Protein AF-A0A965Q8Z8-F1 (afdb_monomer)

Foldseek 3Di:
DDDDDDPDDDDPLPDQADPQCVLPDQPAAAQAPVSCVVSVHPAFQEEEEELADDDCDCLKPSNVVQVSNVSSNTRYHYQYNFDPVDCVSVCRRHDHNHYYHYDHIPDDPVD

Solvent-accessible surface area (backbone atoms only — not comparable to full-atom values): 6785 Å² total; per-residue (Å²): 138,85,84,77,82,77,76,80,79,76,58,79,90,71,55,83,57,40,83,53,41,81,70,62,79,68,97,59,69,32,65,44,56,68,52,26,55,75,65,71,42,96,58,28,35,32,32,37,38,26,64,31,85,84,52,94,39,82,92,27,62,66,36,42,51,45,53,53,44,35,73,44,7,43,44,48,29,39,43,52,53,55,60,80,94,47,71,64,57,74,42,59,65,52,74,41,77,72,45,78,47,81,45,64,50,83,64,63,89,92,110

pLDDT: mean 91.19, std 11.9, range [45.19, 98.75]

Structure (mmCIF, N/CA/C/O backbone):
data_AF-A0A965Q8Z8-F1
#
_entry.id   AF-A0A965Q8Z8-F1
#
loop_
_atom_site.group_PDB
_atom_site.id
_atom_site.type_symbol
_atom_site.label_atom_id
_atom_site.label_alt_id
_atom_site.label_comp_id
_atom_site.label_asym_id
_atom_site.label_entity_id
_atom_site.label_seq_id
_atom_site.pdbx_PDB_ins_code
_atom_site.Cartn_x
_atom_site.Cartn_y
_atom_site.Cartn_z
_atom_site.occupancy
_atom_site.B_iso_or_equiv
_atom_site.auth_seq_id
_atom_site.auth_comp_id
_atom_site.auth_asym_id
_atom_site.auth_atom_id
_atom_site.pdbx_PDB_model_num
ATOM 1 N N . MET A 1 1 ? 1.467 32.221 36.521 1.00 48.62 1 MET A N 1
ATOM 2 C CA . MET A 1 1 ? 0.994 30.821 36.492 1.00 48.62 1 MET A CA 1
ATOM 3 C C . MET A 1 1 ? 0.399 30.568 35.115 1.00 48.62 1 MET A C 1
ATOM 5 O O . MET A 1 1 ? -0.675 31.082 34.843 1.00 48.62 1 MET A O 1
ATOM 9 N N . GLN A 1 2 ? 1.125 29.902 34.215 1.00 45.19 2 GLN A N 1
ATOM 10 C CA . GLN A 1 2 ? 0.601 29.508 32.902 1.00 45.19 2 GLN A CA 1
ATOM 11 C C . GLN A 1 2 ? 0.147 28.052 32.985 1.00 45.19 2 GLN A C 1
ATOM 13 O O . GLN A 1 2 ? 0.962 27.151 33.148 1.00 45.19 2 GLN A O 1
ATOM 18 N N . THR A 1 3 ? -1.162 27.842 32.912 1.00 52.41 3 THR A N 1
ATOM 19 C CA . THR A 1 3 ? -1.792 26.529 32.789 1.00 52.41 3 THR A CA 1
ATOM 20 C C . THR A 1 3 ? -1.740 26.133 31.316 1.00 52.41 3 THR A C 1
ATOM 22 O O . THR A 1 3 ? -2.519 26.629 30.505 1.00 52.41 3 THR A O 1
ATOM 25 N N . THR A 1 4 ? -0.794 25.280 30.932 1.00 62.09 4 THR A N 1
ATOM 26 C CA . THR A 1 4 ? -0.807 24.651 29.609 1.00 62.09 4 THR A CA 1
ATOM 27 C C . THR A 1 4 ? -1.906 23.591 29.589 1.00 62.09 4 THR A C 1
ATOM 29 O O . THR A 1 4 ? -1.854 22.599 30.312 1.00 62.09 4 THR A O 1
ATOM 32 N N . ALA A 1 5 ? -2.939 23.817 28.777 1.00 60.22 5 ALA A N 1
ATOM 33 C CA . ALA A 1 5 ? -3.952 22.812 28.491 1.00 60.22 5 ALA A CA 1
ATOM 34 C C . ALA A 1 5 ? -3.282 21.638 27.765 1.00 60.22 5 ALA A C 1
ATOM 36 O O . ALA A 1 5 ? -2.872 21.746 26.610 1.00 60.22 5 ALA A O 1
ATOM 37 N N . GLN A 1 6 ? -3.133 20.520 28.464 1.00 60.41 6 GLN A N 1
ATOM 38 C CA . GLN A 1 6 ? -2.591 19.293 27.907 1.00 60.41 6 GLN A CA 1
ATOM 39 C C . GLN A 1 6 ? -3.666 18.682 27.001 1.00 60.41 6 GLN A C 1
ATOM 41 O O . GLN A 1 6 ? -4.647 18.120 27.487 1.00 60.41 6 GLN A O 1
ATOM 46 N N . SER A 1 7 ? -3.537 18.843 25.678 1.00 68.44 7 SER A N 1
ATOM 47 C CA . SER A 1 7 ? -4.449 18.181 24.743 1.00 68.44 7 SER A CA 1
ATOM 48 C C . SER A 1 7 ? -4.311 16.671 24.932 1.00 68.44 7 SER A C 1
ATOM 50 O O . SER A 1 7 ? -3.219 16.125 24.749 1.00 68.44 7 SER A O 1
ATOM 52 N N . SER A 1 8 ? -5.388 15.988 25.307 1.00 77.75 8 SER A N 1
ATOM 53 C CA . SER A 1 8 ? -5.386 14.532 25.397 1.00 77.75 8 SER A CA 1
ATOM 54 C C . SER A 1 8 ? -5.238 13.954 23.988 1.00 77.75 8 SER A C 1
ATOM 56 O O . SER A 1 8 ? -6.160 13.985 23.173 1.00 77.75 8 SER A O 1
ATOM 58 N N . LEU A 1 9 ? -4.042 13.458 23.667 1.00 84.81 9 LEU A N 1
ATOM 59 C CA . LEU A 1 9 ? -3.793 12.778 22.401 1.00 84.81 9 LEU A CA 1
ATOM 60 C C . LEU A 1 9 ? -4.687 11.538 22.330 1.00 84.81 9 LEU A C 1
ATOM 62 O O . LEU A 1 9 ? -4.589 10.621 23.147 1.00 84.81 9 LEU A O 1
ATOM 66 N N . LYS A 1 10 ? -5.587 11.517 21.350 1.00 89.06 10 LYS A N 1
ATOM 67 C CA . LYS A 1 10 ? -6.448 10.368 21.091 1.00 89.06 10 LYS A CA 1
ATOM 68 C C . LYS A 1 10 ? -5.620 9.275 20.413 1.00 89.06 10 LYS A C 1
ATOM 70 O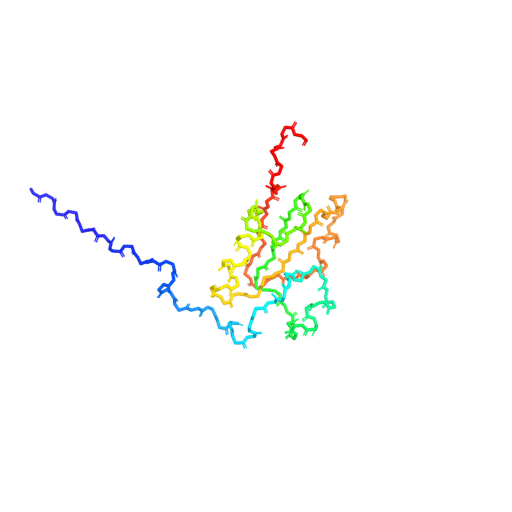 O . LYS A 1 10 ? -5.070 9.503 19.339 1.00 89.06 10 LYS A O 1
ATOM 75 N N . ALA A 1 11 ? -5.549 8.094 21.031 1.00 90.19 11 ALA A N 1
ATOM 76 C CA . ALA A 1 11 ? -4.861 6.939 20.452 1.00 90.19 11 ALA A CA 1
ATOM 77 C C . ALA A 1 11 ? -5.437 6.577 19.070 1.00 90.19 11 ALA A C 1
ATOM 79 O O . ALA A 1 11 ? -6.645 6.701 18.844 1.00 90.19 11 ALA A O 1
ATOM 80 N N . ILE A 1 12 ? -4.582 6.106 18.155 1.00 85.69 12 ILE A N 1
ATOM 81 C CA . ILE A 1 12 ? -4.957 5.842 16.754 1.00 85.69 12 ILE A CA 1
ATOM 82 C C . ILE A 1 12 ? -6.115 4.835 16.631 1.00 85.69 12 ILE A C 1
ATOM 84 O O . ILE A 1 12 ? -7.039 5.028 15.850 1.00 85.69 12 ILE A O 1
ATOM 88 N N . ASN A 1 13 ? -6.167 3.838 17.512 1.00 89.56 13 ASN A N 1
ATOM 89 C CA . ASN A 1 13 ? -7.229 2.829 17.551 1.00 89.56 13 ASN A CA 1
ATOM 90 C C . ASN A 1 13 ? -8.576 3.329 18.115 1.00 89.56 13 ASN A C 1
ATOM 92 O O . ASN A 1 13 ? -9.528 2.558 18.216 1.00 89.56 13 ASN A O 1
ATOM 96 N N . LYS A 1 14 ? -8.675 4.600 18.527 1.00 92.31 14 LYS A N 1
ATOM 97 C CA . LYS A 1 14 ? -9.928 5.215 18.996 1.00 92.31 14 LYS A CA 1
ATOM 98 C C . LYS A 1 14 ? -10.639 6.007 17.900 1.00 92.31 14 LYS A C 1
ATOM 100 O O . LYS A 1 14 ? -11.747 6.505 18.134 1.00 92.31 14 LYS A O 1
ATOM 105 N N . TYR A 1 15 ? -10.009 6.218 16.747 1.00 91.19 15 TYR A N 1
ATOM 106 C CA . TYR A 1 15 ? -10.675 6.852 15.614 1.00 91.19 15 TYR A CA 1
ATOM 107 C C . TYR A 1 15 ? -11.689 5.889 14.998 1.00 91.19 15 TYR A C 1
ATOM 109 O O . TYR A 1 15 ? -11.532 4.671 15.054 1.00 91.19 15 TYR A O 1
ATOM 117 N N . ARG A 1 16 ? -12.783 6.444 14.466 1.00 94.75 16 ARG A N 1
ATOM 118 C CA . ARG A 1 16 ? -13.762 5.641 13.735 1.00 94.75 16 ARG A CA 1
ATOM 119 C C . ARG A 1 16 ? -13.067 5.129 12.468 1.00 94.75 16 ARG A C 1
ATOM 121 O O . ARG A 1 16 ? -12.536 5.969 11.741 1.00 94.75 16 ARG A O 1
ATOM 128 N N . PRO A 1 17 ? -13.099 3.816 12.185 1.00 95.88 17 PRO A N 1
ATOM 129 C CA . PRO A 1 17 ? -12.503 3.298 10.967 1.00 95.88 17 PRO A CA 1
ATOM 130 C C . PRO A 1 17 ? -13.136 3.908 9.718 1.00 95.88 17 PRO A C 1
ATOM 132 O O . PRO A 1 17 ? -14.314 4.290 9.715 1.00 95.88 17 PRO A O 1
ATOM 135 N N . TYR A 1 18 ? -12.352 3.965 8.649 1.00 97.19 18 TYR A N 1
ATOM 136 C CA . TYR A 1 18 ? -12.813 4.379 7.339 1.00 97.19 18 TYR A CA 1
ATOM 137 C C . TYR A 1 18 ? -13.942 3.464 6.840 1.00 97.19 18 TYR A C 1
ATOM 139 O O . TYR A 1 18 ? -14.052 2.297 7.226 1.00 97.19 18 TYR A O 1
ATOM 147 N N . TRP A 1 19 ? -14.831 4.009 6.003 1.00 96.12 19 TRP A N 1
ATOM 148 C CA . TRP A 1 19 ? -16.066 3.327 5.596 1.00 96.12 19 TRP A CA 1
ATOM 149 C C . TRP A 1 19 ? -15.802 1.991 4.889 1.00 96.12 19 TRP A C 1
ATOM 151 O O . TRP A 1 19 ? -16.633 1.083 4.968 1.00 96.12 19 TRP A O 1
ATOM 161 N N . ALA A 1 20 ? -14.653 1.869 4.218 1.00 96.50 20 ALA A N 1
ATOM 162 C CA . ALA A 1 20 ? -14.294 0.701 3.429 1.00 96.50 20 ALA A CA 1
ATOM 163 C C . ALA A 1 20 ? -13.946 -0.530 4.288 1.00 96.50 20 ALA A C 1
ATOM 165 O O . ALA A 1 20 ? -13.912 -1.634 3.754 1.00 96.50 20 ALA A O 1
ATOM 166 N N . LYS A 1 21 ? -13.861 -0.403 5.626 1.00 94.94 21 LYS A N 1
ATOM 167 C CA . LYS A 1 21 ? -13.707 -1.540 6.558 1.00 94.94 21 LYS A CA 1
ATOM 168 C C . LYS A 1 21 ? -14.746 -2.650 6.351 1.00 94.94 21 LYS A C 1
ATOM 170 O O . LYS A 1 21 ? -14.492 -3.803 6.679 1.00 94.94 21 LYS A O 1
ATOM 175 N N . ARG A 1 22 ? -15.914 -2.318 5.789 1.00 93.00 22 ARG A N 1
ATOM 176 C CA . ARG A 1 22 ? -16.969 -3.284 5.440 1.00 93.00 22 ARG A CA 1
ATOM 177 C C . ARG A 1 22 ? -16.541 -4.356 4.430 1.00 93.00 22 ARG A C 1
ATOM 179 O O . ARG A 1 22 ? -17.195 -5.388 4.373 1.00 93.00 22 ARG A O 1
ATOM 186 N N . PHE A 1 23 ? -15.491 -4.113 3.642 1.00 90.81 23 PHE A N 1
ATOM 187 C CA . PHE A 1 23 ? -14.959 -5.089 2.687 1.00 90.81 23 PHE A CA 1
ATOM 188 C C . PHE A 1 23 ? -14.027 -6.125 3.335 1.00 90.81 23 PHE A C 1
ATOM 190 O O . PHE A 1 23 ? -13.637 -7.079 2.671 1.00 90.81 23 PHE A O 1
ATOM 197 N N . GLY A 1 24 ? -13.692 -5.970 4.621 1.00 89.56 24 GLY A N 1
ATOM 198 C CA . GLY A 1 24 ? -12.719 -6.826 5.298 1.00 89.56 24 GLY A CA 1
ATOM 199 C C . GLY A 1 24 ? -11.275 -6.521 4.893 1.00 89.56 24 GLY A C 1
ATOM 200 O O . GLY A 1 24 ? -10.993 -5.505 4.260 1.00 89.56 24 GLY A O 1
ATOM 201 N N . THR A 1 25 ? -10.363 -7.396 5.309 1.00 90.94 25 THR A N 1
ATOM 202 C CA . THR A 1 25 ? -8.921 -7.312 5.029 1.00 90.94 25 THR A CA 1
ATOM 203 C C . THR A 1 25 ? -8.539 -8.276 3.915 1.00 90.94 25 THR A C 1
ATOM 205 O O . THR A 1 25 ? -9.066 -9.391 3.861 1.00 90.94 25 THR A O 1
ATOM 208 N N . ALA A 1 26 ? -7.584 -7.898 3.073 1.00 93.81 26 ALA A N 1
ATOM 209 C CA . ALA A 1 26 ? -7.070 -8.788 2.042 1.00 93.81 26 ALA A CA 1
ATOM 210 C C . ALA A 1 26 ? -6.141 -9.866 2.647 1.00 93.81 26 ALA A C 1
ATOM 212 O O . ALA A 1 26 ? -5.394 -9.566 3.581 1.00 93.81 26 ALA A O 1
ATOM 213 N N . PRO A 1 27 ? -6.115 -11.114 2.135 1.00 93.88 27 PRO A N 1
ATOM 214 C CA . PRO A 1 27 ? -5.136 -12.115 2.573 1.00 93.88 27 PRO A CA 1
ATOM 215 C C . PRO A 1 27 ? -3.688 -11.645 2.381 1.00 93.88 27 PRO A C 1
ATOM 217 O O . PRO A 1 27 ? -2.862 -11.827 3.265 1.00 93.88 27 PRO A O 1
ATOM 220 N N . MET A 1 28 ? -3.424 -10.958 1.270 1.00 95.25 28 MET A N 1
ATOM 221 C CA . MET A 1 28 ? -2.205 -10.213 0.934 1.00 95.25 28 MET A CA 1
ATOM 222 C C . MET A 1 28 ? -2.641 -8.880 0.325 1.00 95.25 28 MET A C 1
ATOM 224 O O . MET A 1 28 ? -3.709 -8.831 -0.287 1.00 95.25 28 MET A O 1
ATOM 228 N N . LEU A 1 29 ? -1.847 -7.814 0.457 1.00 97.44 29 LEU A N 1
ATOM 229 C CA . LEU A 1 29 ? -2.166 -6.562 -0.233 1.00 97.44 29 LEU A CA 1
ATOM 230 C C . LEU A 1 29 ? -2.140 -6.799 -1.755 1.00 97.44 29 LEU A C 1
ATOM 232 O O . LEU A 1 29 ? -1.156 -7.352 -2.251 1.00 97.44 29 LEU A O 1
ATOM 236 N N . PRO A 1 30 ? -3.183 -6.403 -2.508 1.00 97.75 30 PRO A N 1
ATOM 237 C CA . PRO A 1 30 ? -3.225 -6.614 -3.947 1.00 97.75 30 PRO A CA 1
ATOM 238 C C . PRO A 1 30 ? -2.123 -5.820 -4.653 1.00 97.75 30 PRO A C 1
ATOM 240 O O . PRO A 1 30 ? -1.915 -4.632 -4.383 1.00 97.75 30 PRO A O 1
ATOM 243 N N . MET A 1 31 ? -1.467 -6.480 -5.603 1.00 97.75 31 MET A N 1
ATOM 244 C CA . MET A 1 31 ? -0.471 -5.910 -6.512 1.00 97.75 31 MET A CA 1
ATOM 245 C C . MET A 1 31 ? -0.992 -5.788 -7.946 1.00 97.75 31 MET A C 1
ATOM 247 O O . MET A 1 31 ? -0.395 -5.105 -8.780 1.00 97.75 31 MET A O 1
ATOM 251 N N . THR A 1 32 ? -2.128 -6.421 -8.236 1.00 97.44 32 THR A N 1
ATOM 252 C CA . THR A 1 32 ? -2.743 -6.467 -9.563 1.00 97.44 32 THR A CA 1
ATOM 253 C C . THR A 1 32 ? -4.221 -6.087 -9.531 1.00 97.44 32 THR A C 1
ATOM 255 O O . THR A 1 32 ? -4.883 -6.119 -8.490 1.00 97.44 32 THR A O 1
ATOM 258 N N . ARG A 1 33 ? -4.777 -5.754 -10.704 1.00 97.19 33 ARG A N 1
ATOM 259 C CA . ARG A 1 33 ? -6.226 -5.547 -10.844 1.00 97.19 33 ARG A CA 1
ATOM 260 C C . ARG A 1 33 ? -7.027 -6.809 -10.585 1.00 97.19 33 ARG A C 1
ATOM 262 O O . ARG A 1 33 ? -8.054 -6.736 -9.930 1.00 97.19 33 ARG A O 1
ATOM 269 N N . GLN A 1 34 ? -6.521 -7.950 -11.027 1.00 97.62 34 GLN A N 1
ATOM 270 C CA . GLN A 1 34 ? -7.182 -9.234 -10.857 1.00 97.62 34 GLN A CA 1
ATOM 271 C C . GLN A 1 34 ? -7.344 -9.585 -9.373 1.00 97.62 34 GLN A C 1
ATOM 273 O O . GLN A 1 34 ? -8.397 -10.061 -8.962 1.00 97.62 34 GLN A O 1
ATOM 278 N N . GLU A 1 35 ? -6.335 -9.306 -8.544 1.00 97.62 35 GLU A N 1
ATO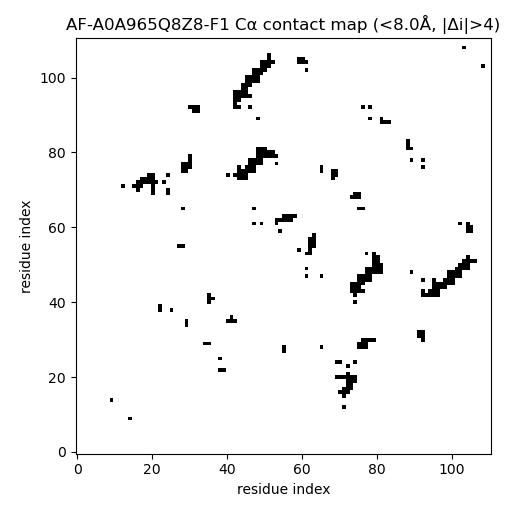M 279 C CA . GLU A 1 35 ? -6.445 -9.492 -7.092 1.00 97.62 35 GLU A CA 1
ATOM 280 C C . GLU A 1 35 ? -7.459 -8.528 -6.466 1.00 97.62 35 GLU A C 1
ATOM 282 O O . GLU A 1 35 ? -8.214 -8.928 -5.582 1.00 97.62 35 GLU A O 1
ATOM 287 N N . MET A 1 36 ? -7.537 -7.282 -6.944 1.00 97.19 36 MET A N 1
ATOM 288 C CA . MET A 1 36 ? -8.586 -6.353 -6.510 1.00 97.19 36 MET A CA 1
ATOM 289 C C . MET A 1 36 ? -9.986 -6.837 -6.890 1.00 97.19 36 MET A C 1
ATOM 291 O O . MET A 1 36 ? -10.895 -6.736 -6.069 1.00 97.19 36 MET A O 1
ATOM 295 N N . ASP A 1 37 ? -10.154 -7.410 -8.083 1.00 96.00 37 ASP A N 1
ATOM 296 C CA . ASP A 1 37 ? -11.428 -7.980 -8.526 1.00 96.00 37 ASP A CA 1
ATOM 297 C C . ASP A 1 37 ? -11.860 -9.138 -7.612 1.00 96.00 37 ASP A C 1
ATOM 299 O O . ASP A 1 37 ? -13.021 -9.206 -7.207 1.00 96.00 37 ASP A O 1
ATOM 303 N N . VAL A 1 38 ? -10.921 -10.004 -7.204 1.00 96.19 38 VAL A N 1
ATOM 304 C CA . VAL A 1 38 ? -11.170 -11.086 -6.229 1.00 96.19 38 VAL A CA 1
ATOM 305 C C . VAL A 1 38 ? -11.602 -10.535 -4.864 1.00 96.19 38 VAL A C 1
ATOM 307 O O . VAL A 1 38 ? -12.454 -11.128 -4.203 1.00 96.19 38 VAL A O 1
ATOM 310 N N . LEU A 1 39 ? -11.061 -9.385 -4.452 1.00 95.38 39 LEU A N 1
ATOM 311 C CA . LEU A 1 39 ? -11.453 -8.679 -3.225 1.00 95.38 39 LEU A CA 1
ATOM 312 C C . LEU A 1 39 ? -12.762 -7.878 -3.3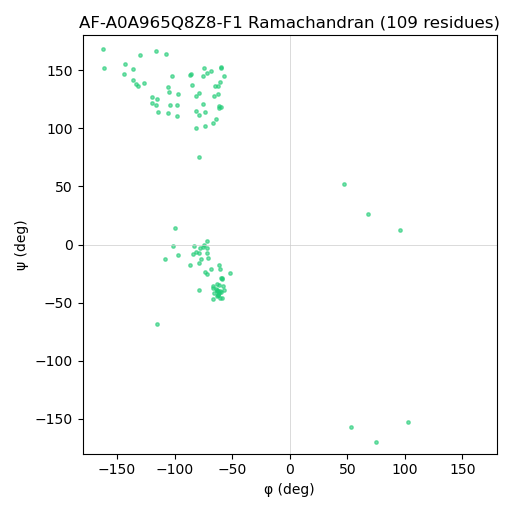77 1.00 95.38 39 LEU A C 1
ATOM 314 O O . LEU A 1 39 ? -13.271 -7.336 -2.394 1.00 95.38 39 LEU A O 1
ATOM 318 N N . GLY A 1 40 ? -13.312 -7.779 -4.592 1.00 95.31 40 GLY A N 1
ATOM 319 C CA . GLY A 1 40 ? -14.472 -6.943 -4.903 1.00 95.31 40 GLY A CA 1
ATOM 320 C C . GLY A 1 40 ? -14.182 -5.440 -4.813 1.00 95.31 40 GLY A C 1
ATOM 321 O O . GLY A 1 40 ? -15.080 -4.653 -4.508 1.00 95.31 40 GLY A O 1
ATOM 322 N N . TRP A 1 41 ? -12.927 -5.029 -5.011 1.00 96.06 41 TRP A N 1
ATOM 323 C CA . TRP A 1 41 ? -12.487 -3.639 -4.927 1.00 96.06 41 TRP A CA 1
ATOM 324 C C . TRP A 1 41 ? -12.410 -3.008 -6.319 1.00 96.06 41 TRP A C 1
ATOM 326 O O . TRP A 1 41 ? -11.601 -3.401 -7.148 1.00 96.06 41 TRP A O 1
ATOM 336 N N . ASP A 1 42 ? -13.180 -1.947 -6.547 1.00 95.69 42 ASP A N 1
ATOM 337 C CA . ASP A 1 42 ? -13.094 -1.134 -7.771 1.00 95.69 42 ASP A CA 1
ATOM 338 C C . ASP A 1 42 ? -11.845 -0.227 -7.822 1.00 95.69 42 ASP A C 1
ATOM 340 O O . ASP A 1 42 ? -11.403 0.215 -8.883 1.00 95.69 42 ASP A O 1
ATOM 344 N N . SER A 1 43 ? -11.286 0.089 -6.655 1.00 97.62 43 SER A N 1
ATOM 345 C CA . SER A 1 43 ? -10.226 1.072 -6.451 1.00 97.62 43 SER A CA 1
ATOM 346 C C . SER A 1 43 ? -9.531 0.834 -5.110 1.00 97.62 43 SER A C 1
ATOM 348 O O . SER A 1 43 ? -10.134 0.337 -4.156 1.00 97.62 43 SER A O 1
ATOM 350 N N . CYS A 1 44 ? -8.257 1.216 -5.027 1.00 98.50 44 CYS A N 1
ATOM 351 C CA . CYS A 1 44 ? -7.564 1.344 -3.748 1.00 98.50 44 CYS A CA 1
ATOM 352 C C . CYS A 1 44 ? -7.821 2.740 -3.174 1.00 98.50 44 CYS A C 1
ATOM 354 O O . CYS A 1 44 ? -7.884 3.725 -3.910 1.00 98.50 44 CYS A O 1
ATOM 356 N N . ASP A 1 45 ? -7.922 2.856 -1.856 1.00 98.56 45 ASP A N 1
ATOM 357 C CA . ASP A 1 45 ? -7.929 4.163 -1.201 1.00 98.56 45 ASP A CA 1
ATOM 358 C C . ASP A 1 45 ? 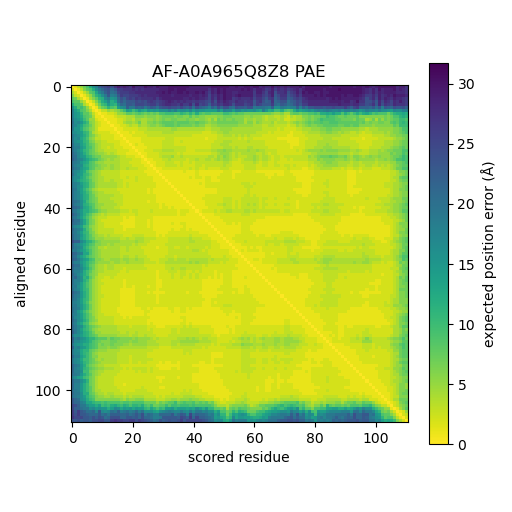-6.504 4.709 -1.101 1.00 98.56 45 ASP A C 1
ATOM 360 O O . ASP A 1 45 ? -6.273 5.895 -1.341 1.00 98.56 45 ASP A O 1
ATOM 364 N N . ILE A 1 46 ? -5.547 3.826 -0.814 1.00 98.75 46 ILE A N 1
ATOM 365 C CA . ILE A 1 46 ? -4.123 4.134 -0.703 1.00 98.75 46 ILE A CA 1
ATOM 366 C C . ILE A 1 46 ? -3.347 3.105 -1.522 1.00 98.75 46 ILE A C 1
ATOM 368 O O . ILE A 1 46 ? -3.632 1.911 -1.451 1.00 98.75 46 ILE A O 1
ATOM 372 N N . ILE A 1 47 ? -2.360 3.558 -2.292 1.00 98.75 47 ILE A N 1
ATOM 373 C CA . ILE A 1 47 ? -1.419 2.668 -2.980 1.00 98.75 47 ILE A CA 1
ATOM 374 C C . ILE A 1 47 ? -0.028 2.930 -2.422 1.00 98.75 47 ILE A C 1
ATOM 376 O O . ILE A 1 47 ? 0.475 4.051 -2.497 1.00 98.75 47 ILE A O 1
ATOM 380 N N . LEU A 1 48 ? 0.590 1.903 -1.851 1.00 98.44 48 LEU A N 1
ATOM 381 C CA . LEU A 1 48 ? 1.984 1.950 -1.437 1.00 98.44 48 LEU A CA 1
ATOM 382 C C . LEU A 1 48 ? 2.875 1.602 -2.628 1.00 98.44 48 LEU A C 1
ATOM 384 O O . LEU A 1 48 ? 2.581 0.676 -3.371 1.00 98.44 48 LEU A O 1
ATOM 388 N N . VAL A 1 49 ? 3.969 2.326 -2.812 1.00 98.06 49 VAL A N 1
ATOM 389 C CA . VAL A 1 49 ? 4.996 2.012 -3.806 1.00 98.06 49 VAL A CA 1
ATOM 390 C C . VAL A 1 49 ? 6.300 1.788 -3.068 1.00 98.06 49 VAL A C 1
ATOM 392 O O . VAL A 1 49 ? 6.716 2.639 -2.277 1.00 98.06 49 VAL A O 1
ATOM 395 N N . THR A 1 50 ? 6.937 0.648 -3.315 1.00 96.06 50 THR A N 1
ATOM 396 C CA . THR A 1 50 ? 8.203 0.290 -2.680 1.00 96.06 50 THR A CA 1
ATOM 397 C C . THR A 1 50 ? 9.273 -0.088 -3.697 1.00 96.06 50 THR A C 1
ATOM 399 O O . THR A 1 50 ? 8.990 -0.777 -4.675 1.00 96.06 50 THR A O 1
ATOM 402 N N . GLY A 1 51 ? 10.506 0.373 -3.462 1.00 92.94 51 GLY A N 1
ATOM 403 C CA . GLY A 1 51 ? 11.698 -0.040 -4.215 1.00 92.94 51 GLY A CA 1
ATOM 404 C C . GLY A 1 51 ? 12.223 -1.438 -3.858 1.00 92.94 51 GLY A C 1
ATOM 405 O O . GLY A 1 51 ? 13.175 -1.909 -4.473 1.00 92.94 51 GLY A O 1
ATOM 406 N N . ASP A 1 52 ? 11.595 -2.116 -2.900 1.00 92.31 52 ASP A N 1
ATOM 407 C CA . ASP A 1 52 ? 12.002 -3.420 -2.375 1.00 92.31 52 ASP A CA 1
ATOM 408 C C . ASP A 1 52 ? 10.930 -4.479 -2.667 1.00 92.31 52 ASP A C 1
ATOM 410 O O . ASP A 1 52 ? 9.802 -4.158 -3.059 1.00 92.31 52 ASP A O 1
ATOM 414 N N . ALA A 1 53 ? 11.272 -5.751 -2.494 1.00 92.81 53 ALA A N 1
ATOM 415 C CA . ALA A 1 53 ? 10.332 -6.849 -2.634 1.00 92.81 53 ALA A CA 1
ATOM 416 C C . ALA A 1 53 ? 9.208 -6.733 -1.592 1.00 92.81 53 ALA A C 1
ATOM 418 O O . ALA A 1 53 ? 9.443 -6.472 -0.408 1.00 92.81 53 ALA A O 1
ATOM 419 N N . TYR A 1 54 ? 7.966 -6.964 -2.018 1.00 94.81 54 TYR A N 1
ATOM 420 C CA . TYR A 1 54 ? 6.863 -7.091 -1.076 1.00 94.81 54 TYR A CA 1
ATOM 421 C C . TYR A 1 54 ? 6.867 -8.484 -0.444 1.00 94.81 54 TYR A C 1
ATOM 423 O O . TYR A 1 54 ? 6.567 -9.487 -1.089 1.00 94.81 54 TYR A O 1
ATOM 431 N N . ILE A 1 55 ? 7.177 -8.519 0.850 1.00 93.94 55 ILE A N 1
ATOM 432 C CA . ILE A 1 55 ? 6.945 -9.662 1.725 1.00 93.94 55 ILE A CA 1
ATOM 433 C C . ILE A 1 55 ? 6.009 -9.185 2.827 1.00 93.94 55 ILE A C 1
ATOM 435 O O . ILE A 1 55 ? 6.321 -8.239 3.553 1.00 93.94 55 ILE A O 1
ATOM 439 N N . ASP A 1 56 ? 4.859 -9.839 2.959 1.00 94.50 56 ASP A N 1
ATOM 440 C CA . ASP A 1 56 ? 3.869 -9.478 3.967 1.00 94.50 56 ASP A CA 1
ATOM 441 C C . ASP A 1 56 ? 4.263 -10.016 5.347 1.00 94.50 56 ASP A C 1
ATOM 443 O O . ASP A 1 56 ? 3.763 -11.028 5.833 1.00 94.50 56 ASP A O 1
ATOM 447 N N . HIS A 1 57 ? 5.246 -9.359 5.955 1.00 93.31 57 HIS A N 1
ATOM 448 C CA . HIS A 1 57 ? 5.826 -9.755 7.230 1.00 93.31 57 HIS A CA 1
ATOM 449 C C . HIS A 1 57 ? 6.007 -8.528 8.135 1.00 93.31 57 HIS A C 1
ATOM 451 O O . HIS A 1 57 ? 6.419 -7.475 7.653 1.00 93.31 57 HIS A O 1
ATOM 457 N N . PRO A 1 58 ? 5.775 -8.621 9.459 1.00 91.38 58 PRO A N 1
ATOM 458 C CA . PRO A 1 58 ? 5.881 -7.473 10.370 1.00 91.38 58 PRO A CA 1
ATOM 459 C C . PRO A 1 58 ? 7.282 -6.842 10.451 1.00 91.38 58 PRO A C 1
ATOM 461 O O . PRO A 1 58 ? 7.413 -5.703 10.886 1.00 91.38 58 PRO A O 1
ATOM 464 N N . SER A 1 59 ? 8.330 -7.547 10.016 1.00 90.75 59 SER A N 1
ATOM 465 C CA . SER A 1 59 ? 9.689 -6.987 9.874 1.00 90.75 59 SER A CA 1
ATOM 466 C C . SER A 1 59 ? 9.877 -6.125 8.618 1.00 90.75 59 SER A C 1
ATOM 468 O O . SER A 1 59 ? 10.965 -5.601 8.402 1.00 90.75 59 SER A O 1
ATOM 470 N N . PHE A 1 60 ? 8.855 -6.006 7.770 1.00 93.25 60 PHE A N 1
ATOM 471 C CA . PHE A 1 60 ? 8.856 -5.206 6.550 1.00 93.25 60 PHE A CA 1
ATOM 472 C C . PHE A 1 60 ? 8.017 -3.952 6.775 1.00 93.25 60 PHE A C 1
ATOM 474 O O . PHE A 1 60 ? 6.805 -4.027 6.978 1.00 93.25 60 PHE A O 1
ATOM 481 N N . GLY A 1 61 ? 8.667 -2.784 6.777 1.00 92.69 61 GLY A N 1
ATOM 482 C CA . GLY A 1 61 ? 8.034 -1.528 7.193 1.00 92.69 61 GLY A CA 1
ATOM 483 C C . GLY A 1 61 ? 6.817 -1.161 6.342 1.00 92.69 61 GLY A C 1
ATOM 484 O O . GLY A 1 61 ? 5.779 -0.770 6.871 1.00 92.69 61 GLY A O 1
ATOM 485 N N . MET A 1 62 ? 6.908 -1.359 5.025 1.00 95.06 62 MET A N 1
ATOM 486 C CA . MET A 1 62 ? 5.797 -1.160 4.089 1.00 95.06 62 MET A CA 1
ATOM 487 C C . MET A 1 62 ? 4.621 -2.108 4.351 1.00 95.06 62 MET A C 1
ATOM 489 O O . MET A 1 62 ? 3.475 -1.666 4.292 1.00 95.06 62 MET A O 1
ATOM 493 N N . ALA A 1 63 ? 4.886 -3.374 4.692 1.00 95.62 63 ALA A N 1
ATOM 494 C CA . ALA A 1 63 ? 3.843 -4.337 5.035 1.00 95.62 63 ALA A CA 1
ATOM 495 C C . ALA A 1 63 ? 3.146 -3.927 6.338 1.00 95.62 63 ALA A C 1
ATOM 497 O O . ALA A 1 63 ? 1.922 -3.834 6.383 1.00 95.62 63 ALA A O 1
ATOM 498 N N . LEU A 1 64 ? 3.916 -3.567 7.371 1.00 95.62 64 LEU A N 1
ATOM 499 C CA . LEU A 1 64 ? 3.375 -3.088 8.644 1.00 95.62 64 LEU A CA 1
ATOM 500 C C . LEU A 1 64 ? 2.502 -1.839 8.460 1.00 95.62 64 LEU A C 1
ATOM 502 O O . LEU A 1 64 ? 1.394 -1.781 8.994 1.00 95.62 64 LEU A O 1
ATOM 506 N N . VAL A 1 65 ? 2.967 -0.856 7.682 1.00 96.06 65 VAL A N 1
ATOM 507 C CA . VAL A 1 65 ? 2.189 0.353 7.372 1.00 96.06 65 VAL A CA 1
ATOM 508 C C . VAL A 1 65 ? 0.917 0.004 6.600 1.00 96.06 65 VAL A C 1
ATOM 510 O O . VAL A 1 65 ? -0.152 0.503 6.947 1.00 96.06 65 VAL A O 1
ATOM 513 N N . GLY A 1 66 ? 0.998 -0.870 5.595 1.00 96.94 66 GLY A N 1
ATOM 514 C CA . GLY A 1 66 ? -0.167 -1.305 4.826 1.00 96.94 66 GLY A CA 1
ATOM 515 C C . GLY A 1 66 ? -1.220 -1.996 5.692 1.00 96.94 66 GLY A C 1
ATOM 516 O O . GLY A 1 66 ? -2.390 -1.618 5.646 1.00 96.94 66 GLY A O 1
ATOM 517 N N . ARG A 1 67 ? -0.803 -2.919 6.567 1.00 96.94 67 ARG A N 1
ATOM 518 C CA . ARG A 1 67 ? -1.705 -3.609 7.503 1.00 96.94 67 ARG A CA 1
ATOM 519 C C . ARG A 1 67 ? -2.291 -2.676 8.561 1.00 96.94 67 ARG A C 1
ATOM 521 O O . ARG A 1 67 ? -3.464 -2.807 8.902 1.00 96.94 67 ARG A O 1
ATOM 528 N N . LEU A 1 68 ? -1.524 -1.694 9.040 1.00 95.69 68 LEU A N 1
ATOM 529 C CA . LEU A 1 68 ? -2.049 -0.659 9.933 1.00 95.69 68 LEU A CA 1
ATOM 530 C C . LEU A 1 68 ? -3.147 0.165 9.245 1.00 95.69 68 LEU A C 1
ATOM 532 O O . LEU A 1 68 ? -4.182 0.436 9.850 1.00 95.69 68 LEU A O 1
ATOM 536 N N . LEU A 1 69 ? -2.945 0.553 7.984 1.00 96.69 69 LEU A N 1
ATOM 537 C CA . LEU A 1 69 ? -3.939 1.288 7.200 1.00 96.69 69 LEU A CA 1
ATOM 538 C C . LEU A 1 69 ? -5.194 0.437 6.919 1.00 96.69 69 LEU A C 1
ATOM 540 O O . LEU A 1 69 ? -6.310 0.936 7.073 1.00 96.69 69 LEU A O 1
ATOM 544 N N . GLU A 1 70 ? -5.046 -0.847 6.587 1.00 96.19 70 GLU A N 1
ATOM 545 C CA . GLU A 1 70 ? -6.190 -1.764 6.464 1.00 96.19 70 GLU A CA 1
ATOM 546 C C . GLU A 1 70 ? -6.971 -1.914 7.778 1.00 96.19 70 GLU A C 1
ATOM 548 O O . GLU A 1 70 ? -8.203 -1.888 7.760 1.00 96.19 70 GLU A O 1
ATOM 553 N N . ASP A 1 71 ? -6.301 -1.993 8.935 1.00 94.94 71 ASP A N 1
ATOM 554 C CA . ASP A 1 71 ? -6.984 -2.052 10.239 1.00 94.94 71 ASP A CA 1
ATOM 555 C C . ASP A 1 71 ? -7.789 -0.769 10.531 1.00 94.94 71 ASP A C 1
ATOM 557 O O . ASP A 1 71 ? -8.905 -0.812 11.077 1.00 94.94 71 ASP A O 1
ATOM 561 N N . GLN A 1 72 ? -7.275 0.377 10.065 1.00 95.94 72 GLN A N 1
ATOM 562 C CA . GLN A 1 72 ? -8.001 1.650 10.047 1.00 95.94 72 GLN A CA 1
ATOM 563 C C . GLN A 1 72 ? -9.131 1.699 9.004 1.00 95.94 72 GLN A C 1
ATOM 565 O O . GLN A 1 72 ? -9.908 2.654 8.997 1.00 95.94 72 GLN A O 1
ATOM 570 N N . GLY A 1 73 ? -9.307 0.656 8.191 1.00 96.56 73 GLY A N 1
ATOM 571 C CA . GLY A 1 73 ? -10.448 0.458 7.300 1.00 96.56 73 GLY A CA 1
ATOM 572 C C . GLY A 1 73 ? -10.239 0.911 5.860 1.00 96.56 73 GLY A C 1
ATOM 573 O O . GLY A 1 73 ? -11.230 1.048 5.144 1.00 96.56 73 GLY A O 1
ATOM 574 N N . PHE A 1 74 ? -9.006 1.203 5.447 1.00 97.88 74 PHE A N 1
ATOM 575 C CA . PHE A 1 74 ? -8.693 1.595 4.073 1.00 97.88 74 PHE A CA 1
ATOM 576 C C . PHE A 1 74 ? -8.460 0.371 3.188 1.00 97.88 74 PHE A C 1
ATOM 578 O O . PHE A 1 74 ? -7.900 -0.623 3.636 1.00 97.88 74 PHE A O 1
ATOM 585 N N . ARG A 1 75 ? -8.824 0.467 1.909 1.00 98.25 75 ARG A N 1
ATOM 586 C CA . ARG A 1 75 ? -8.386 -0.491 0.886 1.00 98.25 75 ARG A CA 1
ATOM 587 C C . ARG A 1 75 ? -6.986 -0.111 0.438 1.00 98.25 75 ARG A C 1
ATOM 589 O O . ARG A 1 75 ? -6.798 0.970 -0.128 1.00 98.25 75 ARG A O 1
ATOM 596 N N . VAL A 1 76 ? -6.011 -0.968 0.712 1.00 98.56 76 VAL A N 1
ATOM 597 C CA . VAL A 1 76 ? -4.598 -0.673 0.465 1.00 98.56 76 VAL A CA 1
ATOM 598 C C . VAL A 1 76 ? -4.063 -1.623 -0.591 1.00 98.56 76 VAL A C 1
ATOM 600 O O . VAL A 1 76 ? -4.166 -2.830 -0.427 1.00 98.56 76 VAL A O 1
ATOM 603 N N . GLY A 1 77 ? -3.490 -1.080 -1.660 1.00 98.38 77 GLY A N 1
ATOM 604 C CA . GLY A 1 77 ? -2.718 -1.845 -2.639 1.00 98.38 77 GLY A CA 1
ATOM 605 C C . GLY A 1 77 ? -1.227 -1.562 -2.506 1.00 98.38 77 GLY A C 1
ATOM 606 O O . GLY A 1 77 ? -0.837 -0.559 -1.900 1.00 98.38 77 GLY A O 1
ATOM 607 N N . ILE A 1 78 ? -0.390 -2.416 -3.090 1.00 98.50 78 ILE A N 1
ATOM 608 C CA . ILE A 1 78 ? 1.060 -2.212 -3.115 1.00 98.50 78 ILE A CA 1
ATOM 609 C C . ILE A 1 78 ? 1.640 -2.456 -4.509 1.00 98.50 78 ILE A C 1
ATOM 611 O O . ILE A 1 78 ? 1.267 -3.393 -5.198 1.00 98.50 78 ILE A O 1
ATOM 615 N N . ILE A 1 79 ? 2.562 -1.601 -4.936 1.00 98.31 79 ILE A N 1
ATOM 616 C CA . ILE A 1 79 ? 3.361 -1.757 -6.150 1.00 98.31 79 ILE A CA 1
ATOM 617 C C . ILE A 1 79 ? 4.806 -1.940 -5.694 1.00 98.31 79 ILE A C 1
ATOM 619 O O . ILE A 1 79 ? 5.399 -1.034 -5.107 1.00 98.31 79 ILE A O 1
ATOM 623 N N . SER A 1 80 ? 5.358 -3.124 -5.932 1.00 96.56 80 SER A N 1
ATOM 624 C CA . SER A 1 80 ? 6.719 -3.487 -5.539 1.00 96.56 80 SER A CA 1
ATOM 625 C C . SER A 1 80 ? 7.627 -3.487 -6.759 1.00 96.56 80 SER A C 1
ATOM 627 O O . SER A 1 80 ? 7.268 -4.046 -7.792 1.00 96.56 80 SER A O 1
ATOM 629 N N . GLN A 1 81 ? 8.772 -2.819 -6.626 1.00 95.69 81 GLN A N 1
ATOM 630 C CA . GLN A 1 81 ? 9.817 -2.713 -7.644 1.00 95.69 81 GLN A CA 1
ATOM 631 C C . GLN A 1 81 ? 9.280 -2.360 -9.044 1.00 95.69 81 GLN A C 1
ATOM 633 O O . GLN A 1 81 ? 9.582 -3.063 -10.011 1.00 95.69 81 GLN A O 1
ATOM 638 N N . PRO A 1 82 ? 8.466 -1.292 -9.189 1.00 96.31 82 PRO A N 1
ATOM 639 C CA . PRO A 1 82 ? 8.034 -0.873 -10.513 1.00 96.31 82 PRO A CA 1
ATOM 640 C C . PRO A 1 82 ? 9.250 -0.492 -11.361 1.00 96.31 82 PRO A C 1
ATOM 642 O O . PRO A 1 82 ? 10.167 0.178 -10.879 1.00 96.31 82 PRO A O 1
ATOM 645 N N . ASP A 1 83 ? 9.234 -0.869 -12.638 1.00 95.81 83 ASP A N 1
ATOM 646 C CA . ASP A 1 83 ? 10.199 -0.342 -13.599 1.00 95.81 83 ASP A CA 1
ATOM 647 C C . ASP A 1 83 ? 10.063 1.190 -13.665 1.00 95.81 83 ASP 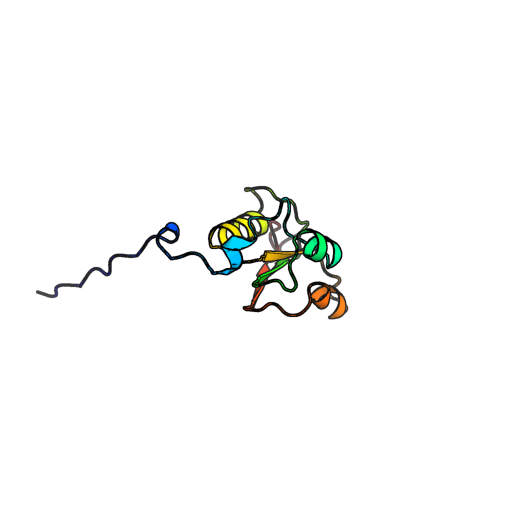A C 1
ATOM 649 O O . ASP A 1 83 ? 9.007 1.739 -13.983 1.00 95.81 83 ASP A O 1
ATOM 653 N N . TRP A 1 84 ? 11.147 1.878 -13.310 1.00 93.12 84 TRP A N 1
ATOM 654 C CA . TRP A 1 84 ? 11.204 3.330 -13.164 1.00 93.12 84 TRP A CA 1
ATOM 655 C C . TRP A 1 84 ? 11.453 4.059 -14.488 1.00 93.12 84 TRP A C 1
ATOM 657 O O . TRP A 1 84 ? 11.358 5.286 -14.538 1.00 93.12 84 TRP A O 1
ATOM 667 N N . SER A 1 85 ? 11.744 3.329 -15.568 1.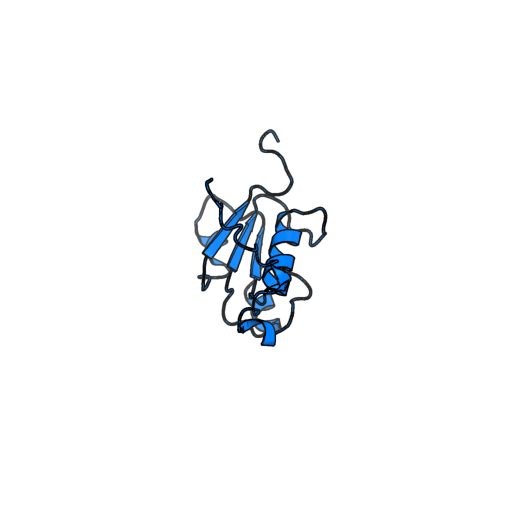00 96.75 85 SER A N 1
ATOM 668 C CA . SER A 1 85 ? 11.951 3.905 -16.900 1.00 96.75 85 SER A CA 1
ATOM 669 C C . SER A 1 85 ? 10.656 4.421 -17.546 1.00 96.75 85 SER A C 1
ATOM 671 O O . SER A 1 85 ? 10.699 5.144 -18.543 1.00 96.75 85 SER A O 1
ATOM 673 N N . SER A 1 86 ? 9.496 4.082 -16.972 1.00 96.56 86 SER A N 1
ATOM 674 C CA . SER A 1 86 ? 8.170 4.446 -17.465 1.00 96.56 86 SER A CA 1
ATOM 675 C C . SER A 1 86 ? 7.202 4.737 -16.320 1.00 96.56 86 SER A C 1
ATOM 677 O O . SER A 1 86 ? 7.327 4.217 -15.217 1.00 96.56 86 SER A O 1
ATOM 679 N N . ALA A 1 87 ? 6.177 5.545 -16.596 1.00 95.88 87 ALA A N 1
ATOM 680 C CA . ALA A 1 87 ? 5.083 5.779 -15.657 1.00 95.88 87 ALA A CA 1
ATOM 681 C C . ALA A 1 87 ? 4.046 4.640 -15.641 1.00 95.88 87 ALA A C 1
ATOM 683 O O . ALA A 1 87 ? 3.226 4.587 -14.728 1.00 95.88 87 ALA A O 1
ATOM 684 N N . GLU A 1 88 ? 4.033 3.753 -16.641 1.00 97.31 88 GLU A N 1
ATOM 685 C CA . GLU A 1 88 ? 3.009 2.703 -16.769 1.00 97.31 88 GLU A CA 1
ATOM 686 C C . GLU A 1 88 ? 2.992 1.701 -15.601 1.00 97.31 88 GLU A C 1
ATOM 688 O O . GLU A 1 88 ? 1.907 1.446 -15.071 1.00 97.31 88 GLU A O 1
ATOM 693 N N . PRO A 1 89 ? 4.139 1.204 -15.096 1.00 97.25 89 PRO A N 1
ATOM 694 C CA . PRO A 1 89 ? 4.164 0.313 -13.932 1.00 97.25 89 PRO A CA 1
ATOM 695 C C . PRO A 1 89 ? 3.542 0.927 -12.670 1.00 97.25 89 PRO A C 1
ATOM 697 O O . PRO A 1 89 ? 2.956 0.220 -11.857 1.00 97.25 89 PRO A O 1
ATOM 700 N N . PHE A 1 90 ? 3.581 2.254 -12.524 1.00 97.19 90 PHE A N 1
ATOM 701 C CA . PHE A 1 90 ? 2.973 2.964 -11.393 1.00 97.19 90 PHE A CA 1
ATOM 702 C C . PHE A 1 90 ? 1.444 3.090 -11.510 1.00 97.19 90 PHE A C 1
ATOM 704 O O . PHE A 1 90 ? 0.776 3.455 -10.543 1.00 97.19 90 PHE A O 1
ATOM 711 N N . LYS A 1 91 ? 0.873 2.795 -12.685 1.00 96.88 91 LYS A N 1
ATOM 712 C CA . LYS A 1 91 ? -0.563 2.916 -12.982 1.00 96.88 91 LYS A CA 1
ATOM 713 C C . LYS A 1 91 ? -1.307 1.582 -12.944 1.00 96.88 91 LYS A C 1
ATOM 715 O O . LYS A 1 91 ? -2.520 1.585 -13.142 1.00 96.88 91 LYS A O 1
ATOM 720 N N . VAL A 1 92 ? -0.634 0.458 -12.677 1.00 97.50 92 VAL A N 1
ATOM 721 C CA . VAL A 1 92 ? -1.247 -0.889 -12.724 1.00 97.50 92 VAL A CA 1
ATOM 722 C C . VAL A 1 92 ? -2.429 -1.045 -11.761 1.00 97.50 92 VAL A C 1
ATOM 724 O O . VAL A 1 92 ? -3.394 -1.734 -12.076 1.00 97.50 92 VAL A O 1
ATOM 727 N N . LEU A 1 93 ? -2.412 -0.322 -10.635 1.00 98.19 93 LEU A N 1
ATOM 728 C CA . LEU A 1 93 ? -3.518 -0.228 -9.672 1.00 98.19 93 LEU A CA 1
ATOM 729 C C . LEU A 1 93 ? -4.363 1.055 -9.832 1.00 98.19 93 LEU A C 1
ATOM 731 O O . LEU A 1 93 ? -5.183 1.392 -8.972 1.00 98.19 93 LEU A O 1
ATOM 735 N N . GLY A 1 94 ? -4.221 1.764 -10.950 1.00 97.69 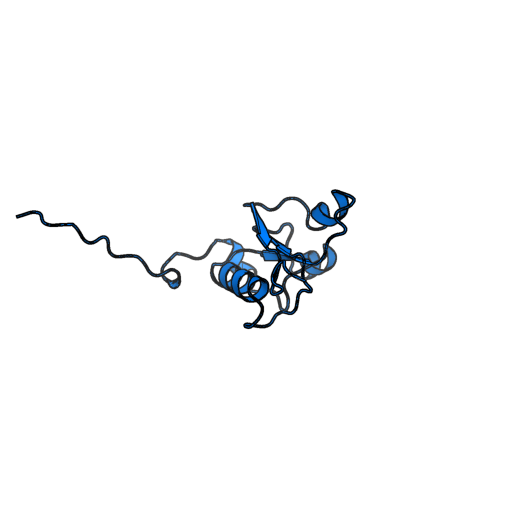94 GLY A N 1
ATOM 736 C CA . GLY A 1 94 ? -4.917 3.009 -11.273 1.00 97.69 94 GLY A CA 1
ATOM 737 C C . GLY A 1 94 ? -4.793 4.103 -10.211 1.00 97.69 94 GLY A C 1
ATOM 738 O O . GLY A 1 94 ? -3.838 4.151 -9.441 1.00 97.69 94 GLY A O 1
ATOM 739 N N . LYS A 1 95 ? -5.752 5.036 -10.207 1.00 98.00 95 LYS A N 1
ATOM 740 C CA . LYS A 1 95 ? -5.736 6.190 -9.303 1.00 98.00 95 LYS A CA 1
ATOM 741 C C . LYS A 1 95 ? -6.262 5.796 -7.910 1.00 98.00 95 LYS A C 1
ATOM 743 O O . LYS A 1 95 ? -7.377 5.280 -7.840 1.00 98.00 95 LYS A O 1
ATOM 748 N N . PRO A 1 96 ? -5.526 6.082 -6.820 1.00 98.38 96 PRO A N 1
ATOM 749 C CA . PRO A 1 96 ? -6.024 5.891 -5.467 1.00 98.38 96 PRO A CA 1
ATOM 750 C C . PRO A 1 96 ? -7.033 6.983 -5.098 1.00 98.38 96 PRO A C 1
ATOM 752 O O . PRO A 1 96 ? -6.942 8.114 -5.586 1.00 98.38 96 PRO A O 1
ATOM 755 N N . ASN A 1 97 ? -7.969 6.676 -4.201 1.00 98.56 97 ASN A N 1
ATOM 756 C CA . ASN A 1 97 ? -8.967 7.657 -3.757 1.00 98.56 97 ASN A CA 1
ATOM 757 C C . ASN A 1 97 ? -8.380 8.744 -2.848 1.00 98.56 97 ASN A C 1
ATOM 759 O O . ASN A 1 97 ? -8.932 9.842 -2.785 1.00 98.56 97 ASN A O 1
ATOM 763 N N . LEU A 1 98 ? -7.280 8.446 -2.146 1.00 98.44 98 LEU A N 1
ATOM 764 C CA . LEU A 1 98 ? -6.632 9.361 -1.210 1.00 98.44 98 LEU A CA 1
ATOM 765 C C . LEU A 1 98 ? -5.231 9.753 -1.684 1.00 98.44 98 LEU A C 1
ATOM 767 O O . LEU A 1 98 ? -5.020 10.914 -2.030 1.00 98.44 98 LEU A O 1
ATOM 771 N N . TYR A 1 99 ? -4.269 8.823 -1.691 1.00 98.50 99 TYR A N 1
ATOM 772 C CA . TYR A 1 99 ? -2.878 9.145 -2.032 1.00 98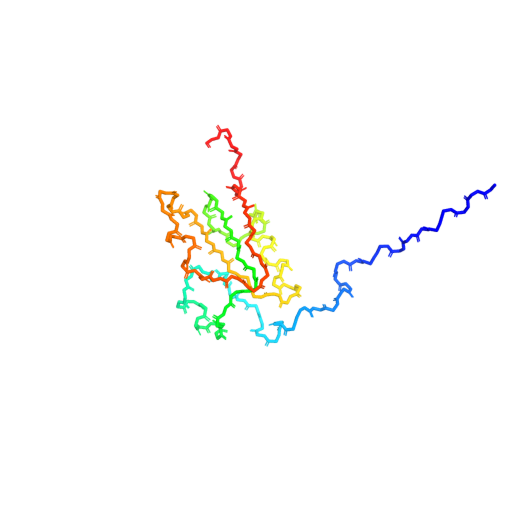.50 99 TYR A CA 1
ATOM 773 C C . TYR A 1 99 ? -2.024 7.921 -2.402 1.00 98.50 99 TYR A C 1
ATOM 775 O O . TYR A 1 99 ? -2.401 6.771 -2.166 1.00 98.50 99 TYR A O 1
ATOM 783 N N . PHE A 1 100 ? -0.840 8.202 -2.956 1.00 98.38 100 PHE A N 1
ATOM 784 C CA . PHE A 1 100 ? 0.266 7.252 -3.088 1.00 98.38 100 PHE A CA 1
ATOM 785 C C . PHE A 1 100 ? 1.263 7.430 -1.938 1.00 98.38 100 PHE A C 1
ATOM 787 O O . PHE A 1 100 ? 1.689 8.555 -1.672 1.00 98.38 100 PHE A O 1
ATOM 794 N N . GLY A 1 101 ? 1.640 6.348 -1.258 1.00 97.94 101 GLY A N 1
ATOM 795 C CA . GLY A 1 101 ? 2.687 6.349 -0.232 1.00 97.94 101 GLY A CA 1
ATOM 796 C C . GLY A 1 101 ? 3.970 5.730 -0.777 1.00 97.94 101 GLY A C 1
ATOM 797 O O . GLY A 1 101 ? 3.951 4.573 -1.173 1.00 97.94 101 GLY A O 1
ATOM 798 N N . ILE A 1 102 ? 5.074 6.475 -0.805 1.00 96.00 102 ILE A N 1
ATOM 799 C CA . ILE A 1 102 ? 6.336 6.020 -1.410 1.00 96.00 102 ILE A CA 1
ATOM 800 C C . ILE A 1 102 ? 7.347 5.663 -0.317 1.00 96.00 102 ILE A C 1
ATOM 802 O O . ILE A 1 102 ? 7.512 6.417 0.641 1.00 96.00 102 ILE A O 1
ATOM 806 N N . THR A 1 103 ? 8.040 4.535 -0.467 1.00 92.44 103 THR A N 1
ATOM 807 C CA . THR A 1 103 ? 9.123 4.109 0.431 1.00 92.44 103 THR A CA 1
ATOM 808 C C . THR A 1 103 ? 10.240 3.403 -0.338 1.00 92.44 103 THR A C 1
ATOM 810 O O . THR A 1 103 ? 9.980 2.697 -1.310 1.00 92.44 103 THR A O 1
ATOM 813 N N . ALA A 1 104 ? 11.491 3.557 0.099 1.00 88.81 104 ALA A N 1
ATOM 814 C CA . ALA A 1 104 ? 12.612 2.798 -0.462 1.00 88.81 104 ALA A CA 1
ATOM 815 C C . ALA A 1 104 ? 12.537 1.297 -0.110 1.00 88.81 104 ALA A C 1
ATOM 817 O O . ALA A 1 104 ? 13.069 0.477 -0.845 1.00 88.81 104 ALA A O 1
ATOM 818 N N . GLY A 1 105 ? 11.795 0.934 0.944 1.00 87.12 105 GLY A N 1
ATOM 819 C CA . GLY A 1 105 ? 11.684 -0.435 1.450 1.00 87.12 105 GLY A CA 1
ATOM 820 C C . GLY A 1 105 ? 12.518 -0.664 2.706 1.00 87.12 105 GLY A C 1
ATOM 821 O O . GLY A 1 105 ? 12.712 0.267 3.486 1.00 87.12 105 GLY A O 1
ATOM 822 N N . ASN A 1 106 ? 12.953 -1.905 2.934 1.00 81.94 106 ASN A N 1
ATOM 823 C CA . ASN A 1 106 ? 13.763 -2.261 4.101 1.00 81.94 106 ASN A CA 1
ATOM 824 C C . ASN A 1 106 ? 15.264 -2.047 3.874 1.00 81.94 106 ASN A C 1
ATOM 826 O O . ASN A 1 106 ? 16.033 -2.034 4.836 1.00 81.94 106 ASN A O 1
ATOM 830 N N . MET A 1 107 ? 15.680 -1.926 2.615 1.00 70.44 107 MET A N 1
ATOM 831 C CA . MET A 1 107 ? 17.071 -1.710 2.256 1.00 70.44 107 MET A CA 1
ATOM 832 C C . MET A 1 107 ? 17.449 -0.239 2.455 1.00 70.44 107 MET A C 1
ATOM 834 O O . MET A 1 107 ? 16.732 0.663 2.020 1.00 70.44 107 MET A O 1
ATOM 838 N N . ASP A 1 108 ? 18.566 0.001 3.143 1.00 67.88 108 ASP A N 1
ATOM 839 C CA . ASP A 1 108 ? 19.167 1.332 3.221 1.00 67.88 108 ASP A CA 1
ATOM 840 C C . ASP A 1 108 ?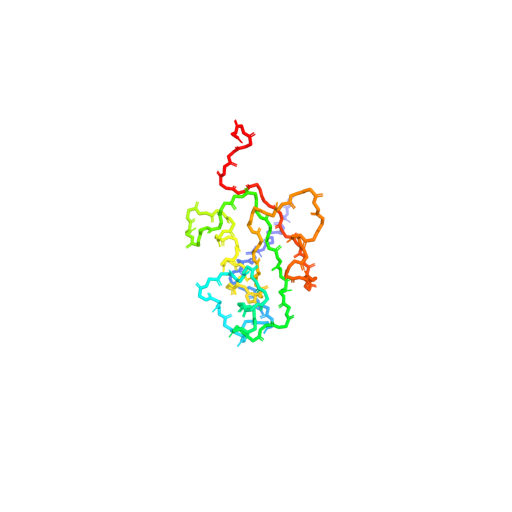 19.721 1.737 1.847 1.00 67.88 108 ASP A C 1
ATOM 842 O O . ASP A 1 108 ? 20.172 0.888 1.081 1.00 67.88 108 ASP A O 1
ATOM 846 N N . SER A 1 109 ? 19.723 3.036 1.540 1.00 57.53 109 SER A N 1
ATOM 847 C CA . SER A 1 109 ? 20.108 3.547 0.217 1.00 57.53 109 SER A CA 1
ATOM 848 C C . SER A 1 109 ? 21.609 3.447 -0.089 1.00 57.53 109 SER A C 1
ATOM 850 O O . SER A 1 109 ? 22.053 3.958 -1.115 1.00 57.53 109 SER A O 1
ATOM 852 N N . MET A 1 110 ? 22.410 2.869 0.812 1.00 62.84 110 MET A N 1
ATOM 853 C CA . MET A 1 110 ? 23.818 2.551 0.561 1.00 62.84 110 MET A CA 1
ATOM 854 C C . MET A 1 110 ? 24.037 1.222 -0.179 1.00 62.84 110 MET A C 1
ATOM 856 O O . MET A 1 110 ? 25.194 0.882 -0.442 1.00 62.84 110 MET A O 1
ATOM 860 N N . VAL A 1 111 ? 22.975 0.472 -0.496 1.00 55.69 111 VAL A N 1
ATOM 861 C CA . VAL A 1 111 ? 23.043 -0.743 -1.327 1.00 55.69 111 VAL A CA 1
ATOM 862 C C . VAL A 1 111 ? 22.305 -0.548 -2.644 1.00 55.69 111 VAL A C 1
ATOM 864 O O . VAL A 1 111 ? 21.248 0.119 -2.633 1.00 55.69 111 VAL A O 1
#

Secondary structure (DSSP, 8-state):
--------PPPGGGSPPPGGGGG---SS---SHHHHHHTT-SS-SEEEEESS----STTSHHHHHHHHHHHTT--EEEEES--TT-SGGGGTT---SSEEEEE--SS-TT-

Radius of gyration: 16.66 Å; Cα contacts (8 Å, |Δi|>4): 172; chains: 1; bounding box: 41×43×54 Å

Nearest PDB structures (foldseek):
  1vhd-assembly1_B  TM=4.802E-01  e=6.818E+00  Thermotoga maritima
  8ap9-assembly1_G  TM=2.171E-01  e=2.200E+00  Trypanosoma brucei brucei
  8ap6-assembly1_G1  TM=2.168E-01  e=1.926E+00  Trypanosoma brucei brucei
  5yvm-assembly1_A  TM=4.561E-01  e=8.897E+00  candidate division MSBL1 archaeon SCGC-AAA259E19

Sequence (111 aa):
MQTTAQSSLKAINKYRPYWAKRFGTAPMLPMTRQEMDVLGWDSCDIILVTGDAYIDHPSFGMALVGRLLEDQGFRVGIISQPDWSSAEPFKVLGKPNLYFGITAGNMDSMV

Mean predicted aligned error: 5.69 Å